Protein AF-A0A9D0YSH1-F1 (afdb_monomer_lite)

Radius of gyration: 18.13 Å; chains: 1; bounding box: 57×34×41 Å

Sequence (111 aa):
MDSTVGGLDELAEKIRQYKLKQILGVDDFSILIWKHPQKTRPREASYIILKYRDDYGDTISTEAAYEKGKFWYFYPDGSSGEINEKVILGWDYFPYNEELPQVSTEETESP

Organism: NCBI:txid2840780

Foldseek 3Di:
DPVPPVVVVVVVVVVVVVVVCVVVVDPDDFDFDFDQCVVDPDDAFAKKWWWFQDPVRDIDIDIWTQHPNFIKDADPVRDIDTDDSVGTPGMGHDRPCPPDDPPDPPPPDDD

Secondary structure (DSSP, 8-state):
--HHHHHHHHHHHHHHHHHHHHHHT-S-------B-TTT-PPPTTEEEEEEEE-TTS-EEEEEEEEETTEEEEE-TTS-EEE--GGGEEEEEE-TT---------------

Structure (mmCIF, N/CA/C/O backbone):
data_AF-A0A9D0YSH1-F1
#
_entry.id   AF-A0A9D0YSH1-F1
#
loop_
_atom_site.group_PDB
_atom_site.id
_atom_site.type_symbol
_atom_site.label_atom_id
_atom_site.label_alt_id
_atom_site.label_comp_id
_atom_site.label_asym_id
_atom_site.label_entity_id
_atom_site.label_seq_id
_atom_site.pdbx_PDB_ins_code
_atom_site.Cartn_x
_atom_site.Cartn_y
_atom_site.Cartn_z
_atom_site.occupancy
_atom_site.B_iso_or_equiv
_atom_site.auth_seq_id
_atom_site.auth_comp_id
_atom_site.auth_asym_id
_atom_site.auth_atom_id
_atom_site.pdbx_PDB_model_num
ATOM 1 N N . MET A 1 1 ? -35.531 8.358 7.894 1.00 39.81 1 MET A N 1
ATOM 2 C CA . MET A 1 1 ? -35.288 7.487 9.064 1.00 39.81 1 MET A CA 1
ATOM 3 C C . MET A 1 1 ? -34.052 6.668 8.737 1.00 39.81 1 MET A C 1
ATOM 5 O O . MET A 1 1 ? -34.203 5.630 8.122 1.00 39.81 1 MET A O 1
ATOM 9 N N . ASP A 1 2 ? -32.855 7.181 9.032 1.00 46.19 2 ASP A N 1
ATOM 10 C CA . ASP A 1 2 ? -31.595 6.475 8.705 1.00 46.19 2 ASP A CA 1
ATOM 11 C C . ASP A 1 2 ? -30.442 6.794 9.684 1.00 46.19 2 ASP A C 1
ATOM 13 O O . ASP A 1 2 ? -29.314 6.337 9.551 1.00 46.19 2 ASP A O 1
ATOM 17 N N . SER A 1 3 ? -30.718 7.579 10.730 1.00 50.84 3 SER A N 1
ATOM 18 C CA . SER A 1 3 ? -29.707 8.061 11.679 1.00 50.84 3 SER A CA 1
ATOM 19 C C . SER A 1 3 ? -29.312 7.037 12.750 1.00 50.84 3 SER A C 1
ATOM 21 O O . SER A 1 3 ? -28.377 7.270 13.508 1.00 50.84 3 SER A O 1
ATOM 23 N N . THR A 1 4 ? -30.019 5.908 12.847 1.00 52.50 4 THR A N 1
ATOM 24 C CA . THR A 1 4 ? -29.817 4.913 13.916 1.00 52.50 4 THR A CA 1
ATOM 25 C C . THR A 1 4 ? -28.765 3.861 13.557 1.00 52.50 4 THR A C 1
ATOM 27 O O . THR A 1 4 ? -28.121 3.323 14.453 1.00 52.50 4 THR A O 1
ATOM 30 N N . VAL A 1 5 ? -28.557 3.584 12.263 1.00 52.28 5 VAL A N 1
ATOM 31 C CA . VAL A 1 5 ? -27.618 2.549 11.790 1.00 52.28 5 VAL A CA 1
ATOM 32 C C . VAL A 1 5 ? -26.172 3.050 11.859 1.00 52.28 5 VAL A C 1
ATOM 34 O O . VAL A 1 5 ? -25.318 2.361 12.410 1.00 52.28 5 VAL A O 1
ATOM 37 N N . GLY A 1 6 ? -25.913 4.297 11.445 1.00 56.28 6 GLY A N 1
ATOM 38 C CA . GLY A 1 6 ? -24.571 4.893 11.516 1.00 56.28 6 GLY A CA 1
ATOM 39 C C . GLY A 1 6 ? -24.007 5.006 12.940 1.00 56.28 6 GLY A C 1
ATOM 40 O O . GLY A 1 6 ? -22.811 4.827 13.147 1.00 56.28 6 GLY A O 1
ATOM 41 N N . GLY A 1 7 ? -24.865 5.222 13.946 1.00 64.12 7 GLY A N 1
ATOM 42 C CA . GLY A 1 7 ? -24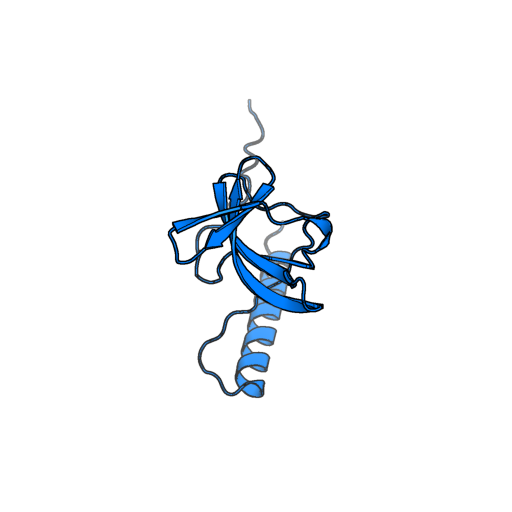.434 5.338 15.345 1.00 64.12 7 GLY A CA 1
ATOM 43 C C . GLY A 1 7 ? -23.985 4.017 15.985 1.00 64.12 7 GLY A C 1
ATOM 44 O O . GLY A 1 7 ? -23.161 4.026 16.900 1.00 64.12 7 GLY A O 1
ATOM 45 N N . LEU A 1 8 ? -24.501 2.876 15.511 1.00 65.94 8 LEU A N 1
ATOM 46 C CA . LEU A 1 8 ? -24.110 1.552 16.011 1.00 65.94 8 LEU A CA 1
ATOM 47 C C . LEU A 1 8 ? -22.753 1.114 15.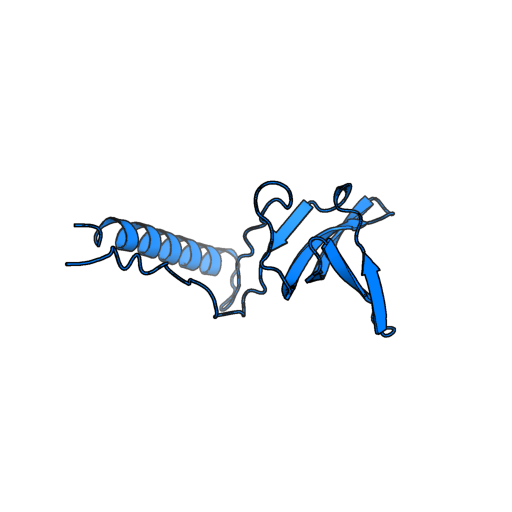449 1.00 65.94 8 LEU A C 1
ATOM 49 O O . LEU A 1 8 ? -21.926 0.599 16.205 1.00 65.94 8 LEU A O 1
ATOM 53 N N . ASP A 1 9 ? -22.499 1.377 14.167 1.00 75.50 9 ASP A N 1
ATOM 54 C CA . ASP A 1 9 ? -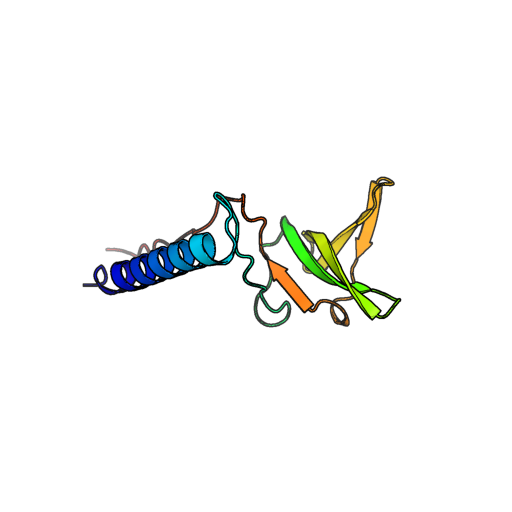21.216 1.074 13.524 1.00 75.50 9 ASP A CA 1
ATOM 55 C C . ASP A 1 9 ? -20.088 1.950 14.083 1.00 75.50 9 ASP A C 1
ATOM 57 O O . ASP A 1 9 ? -18.997 1.460 14.384 1.00 75.50 9 ASP A O 1
ATOM 61 N N . GLU A 1 10 ? -20.369 3.232 14.333 1.00 74.94 10 GLU A N 1
ATOM 62 C CA . GLU A 1 10 ? -19.408 4.148 14.952 1.00 74.94 10 GLU A CA 1
ATOM 63 C C . GLU A 1 10 ? -19.056 3.724 16.391 1.00 74.94 10 GLU A C 1
ATOM 65 O O . GLU A 1 10 ? -17.893 3.775 16.807 1.00 74.94 10 GLU A O 1
ATOM 70 N N . LEU A 1 11 ? -20.043 3.257 17.165 1.00 78.12 11 LEU A N 1
ATOM 71 C CA . LEU A 1 11 ? -19.807 2.735 18.512 1.00 78.12 11 LEU A CA 1
ATOM 72 C C . LEU A 1 11 ? -18.984 1.438 18.481 1.00 78.12 11 LEU A C 1
ATOM 74 O O . LEU A 1 11 ? -18.069 1.275 19.293 1.00 78.12 11 LEU A O 1
ATOM 78 N N . ALA A 1 12 ? -19.278 0.528 17.550 1.00 81.31 12 ALA A N 1
ATOM 79 C CA . ALA A 1 12 ? -18.519 -0.707 17.377 1.00 81.31 12 ALA A CA 1
ATOM 80 C C . ALA A 1 12 ? -17.051 -0.421 17.028 1.00 81.31 12 ALA A C 1
ATOM 82 O O . ALA A 1 12 ? -16.150 -1.047 17.595 1.00 81.31 12 ALA A O 1
ATOM 83 N N . GLU A 1 13 ? -16.803 0.572 16.172 1.00 78.81 13 GLU A N 1
ATOM 84 C CA . GLU A 1 13 ? -15.457 1.013 15.821 1.00 78.81 13 GLU A CA 1
ATOM 85 C C . GLU A 1 13 ? -14.711 1.592 17.028 1.00 78.81 13 GLU A C 1
ATOM 87 O O . GLU A 1 13 ? -13.580 1.190 17.307 1.00 78.81 13 GLU A O 1
ATOM 92 N N . LYS A 1 14 ? -15.361 2.452 17.821 1.00 80.31 14 LYS A N 1
ATOM 93 C CA . LYS A 1 14 ? -14.777 2.996 19.061 1.00 80.31 14 LYS A CA 1
ATOM 94 C C . LYS A 1 14 ? -14.424 1.895 20.062 1.00 80.31 14 LYS A C 1
ATOM 96 O O . LYS A 1 14 ? -13.338 1.913 20.643 1.00 80.31 14 LYS A O 1
ATOM 101 N N . ILE A 1 15 ? -15.302 0.903 20.238 1.00 85.50 15 ILE A N 1
ATOM 102 C CA . ILE A 1 15 ? -15.042 -0.257 21.107 1.00 85.50 15 ILE A CA 1
ATOM 103 C C . ILE A 1 15 ? -13.855 -1.071 20.580 1.00 85.50 15 ILE A C 1
ATOM 105 O O . ILE A 1 15 ? -12.997 -1.489 21.364 1.00 85.50 15 ILE A O 1
ATOM 109 N N . ARG A 1 16 ? -13.789 -1.301 19.263 1.00 82.44 16 ARG A N 1
ATOM 110 C CA . ARG A 1 16 ? -12.679 -2.011 18.618 1.00 82.44 16 ARG A CA 1
ATOM 111 C C . ARG A 1 16 ? -11.361 -1.283 18.854 1.00 82.44 16 ARG A C 1
ATOM 113 O O . ARG A 1 16 ? -10.403 -1.913 19.300 1.00 82.44 16 ARG A O 1
ATOM 120 N N . GLN A 1 17 ? -11.324 0.026 18.618 1.00 80.44 17 GLN A N 1
ATOM 121 C CA . GLN A 1 17 ? -10.120 0.827 18.813 1.00 80.44 17 GLN A CA 1
ATOM 122 C C . GLN A 1 17 ? -9.669 0.835 20.271 1.00 80.44 17 GLN A C 1
ATOM 124 O O . GLN A 1 17 ? -8.495 0.598 20.537 1.00 80.44 17 GLN A O 1
ATOM 129 N N . TYR A 1 18 ? -10.591 1.018 21.220 1.00 82.94 18 TYR A N 1
ATOM 130 C CA . TYR A 1 18 ? -10.273 0.953 22.647 1.00 82.94 18 TYR A CA 1
ATOM 131 C C . TYR A 1 18 ? -9.621 -0.383 23.029 1.00 82.94 18 TYR A C 1
ATOM 133 O O . TYR A 1 18 ? -8.567 -0.397 23.664 1.00 82.94 18 TYR A O 1
ATOM 141 N N . LYS A 1 19 ? -10.200 -1.511 22.595 1.00 86.38 19 LYS A N 1
ATOM 142 C CA . LYS A 1 19 ? -9.629 -2.843 22.854 1.00 86.38 19 LYS A CA 1
ATOM 143 C C . LYS A 1 19 ? -8.244 -3.006 22.230 1.00 86.38 19 LYS A C 1
ATOM 145 O O . LYS A 1 19 ? -7.361 -3.561 22.875 1.00 86.38 19 LYS A O 1
ATOM 150 N N . LEU A 1 20 ? -8.043 -2.511 21.009 1.00 84.00 20 LEU A N 1
ATOM 151 C CA . LEU A 1 20 ? -6.740 -2.551 20.344 1.00 84.00 20 LEU A CA 1
ATOM 152 C C . LEU A 1 20 ? -5.689 -1.725 21.094 1.00 84.00 20 LEU A C 1
ATOM 154 O O . LEU A 1 20 ? -4.594 -2.239 21.290 1.00 84.00 20 LEU A O 1
ATOM 158 N N . LYS A 1 21 ? -6.025 -0.530 21.606 1.00 84.38 21 LYS A N 1
ATOM 159 C CA . LYS A 1 21 ? -5.110 0.245 22.471 1.00 84.38 21 LYS A CA 1
ATOM 160 C C . LYS A 1 21 ? -4.672 -0.557 23.694 1.00 84.38 21 LYS A C 1
ATOM 162 O O . LYS A 1 21 ? -3.485 -0.621 23.988 1.00 84.38 21 LYS A O 1
ATOM 167 N N . GLN A 1 22 ? -5.617 -1.216 24.370 1.00 87.31 22 GLN A N 1
ATOM 168 C CA . GLN A 1 22 ? -5.314 -2.032 25.552 1.00 87.31 22 GLN A CA 1
ATOM 169 C C . GLN A 1 22 ? -4.423 -3.241 25.227 1.00 87.31 22 GLN A C 1
ATOM 171 O O . GLN A 1 22 ? -3.542 -3.574 26.012 1.00 87.31 22 GLN A O 1
ATOM 176 N N . ILE A 1 23 ? -4.639 -3.897 24.081 1.00 90.00 23 ILE A N 1
ATOM 177 C CA . ILE A 1 23 ? -3.857 -5.073 23.664 1.00 90.00 23 ILE A CA 1
ATOM 178 C C . ILE A 1 23 ? -2.452 -4.677 23.206 1.00 90.00 23 ILE A C 1
ATOM 180 O O . ILE A 1 23 ? -1.479 -5.331 23.570 1.00 90.00 23 ILE A O 1
ATOM 184 N N . LEU A 1 24 ? -2.353 -3.638 22.376 1.00 86.69 24 LEU A N 1
ATOM 185 C CA . LEU A 1 24 ? -1.093 -3.201 21.779 1.00 86.69 24 LEU A CA 1
ATOM 186 C C . LEU A 1 24 ? -0.230 -2.404 22.764 1.00 86.69 24 LEU A C 1
ATOM 188 O O . LEU A 1 24 ? 0.976 -2.310 22.561 1.00 86.69 24 LEU A O 1
ATOM 192 N N . GLY A 1 25 ? -0.830 -1.839 23.818 1.00 89.94 25 GLY A N 1
ATOM 193 C CA . GLY 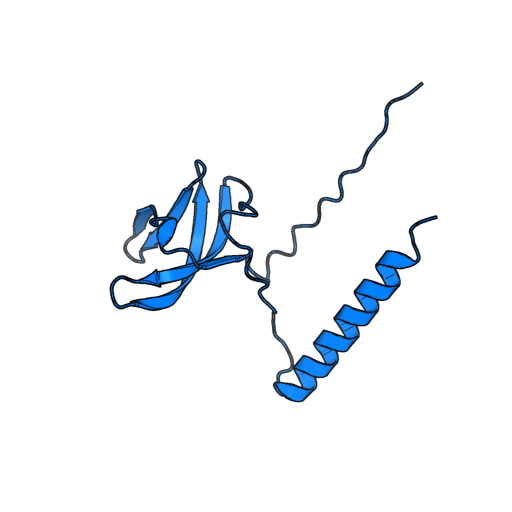A 1 25 ? -0.125 -1.013 24.798 1.00 89.94 25 GLY A CA 1
ATOM 194 C C . GLY A 1 25 ? 0.401 0.297 24.209 1.00 89.94 25 GLY A C 1
ATOM 195 O O . GLY A 1 25 ? 1.419 0.802 24.672 1.00 89.94 25 GLY A O 1
ATOM 196 N N . VAL A 1 26 ? -0.260 0.818 23.169 1.00 83.06 26 VAL A N 1
ATOM 197 C CA . VAL A 1 26 ? 0.112 2.064 22.484 1.00 83.06 26 VAL A CA 1
ATOM 198 C C . VAL A 1 26 ? -0.998 3.100 22.605 1.00 83.06 26 VAL A C 1
ATOM 200 O O . VAL A 1 26 ? -2.188 2.776 22.530 1.00 83.06 26 VAL A O 1
ATOM 203 N N . ASP A 1 27 ? -0.596 4.357 22.769 1.00 78.12 27 ASP A N 1
ATOM 204 C CA . ASP A 1 27 ? -1.526 5.474 22.949 1.00 78.12 27 ASP A CA 1
ATOM 205 C C . ASP A 1 27 ? -2.151 5.935 21.625 1.00 78.12 27 ASP A C 1
ATOM 207 O O . ASP A 1 27 ? -3.331 6.314 21.587 1.00 78.12 27 ASP A O 1
ATOM 211 N N . ASP A 1 28 ? -1.390 5.835 20.532 1.00 78.12 28 ASP A N 1
ATOM 212 C CA . ASP A 1 28 ? -1.804 6.223 19.188 1.00 78.12 28 ASP A CA 1
ATOM 213 C C . ASP A 1 28 ? -1.409 5.171 18.148 1.00 78.12 28 ASP A C 1
ATOM 215 O O . ASP A 1 28 ? -0.325 4.586 18.197 1.00 78.12 28 ASP A O 1
ATOM 219 N N . PHE A 1 29 ? -2.332 4.891 17.234 1.00 79.06 29 PHE A N 1
ATOM 220 C CA . PHE A 1 29 ? -2.163 3.906 16.177 1.00 79.06 29 PHE A CA 1
ATOM 221 C C . PHE A 1 29 ? -3.165 4.163 15.056 1.00 79.06 29 PHE A C 1
ATOM 223 O O . PHE A 1 29 ? -4.234 4.739 15.258 1.00 79.06 29 PHE A O 1
ATOM 230 N N . SER A 1 30 ? -2.852 3.643 13.876 1.00 78.19 30 SER A N 1
ATOM 231 C CA . SER A 1 30 ? -3.763 3.647 12.738 1.00 78.19 30 SER A CA 1
ATOM 232 C C . SER A 1 30 ? -3.970 2.229 12.228 1.00 78.19 30 SER A C 1
ATOM 234 O O . SER A 1 30 ? -3.056 1.403 12.254 1.00 78.19 30 SER A O 1
ATOM 236 N N . ILE A 1 31 ? -5.183 1.939 11.761 1.00 77.75 31 ILE A N 1
ATOM 237 C CA . ILE A 1 31 ? -5.522 0.658 11.141 1.00 77.75 31 ILE A CA 1
ATOM 238 C C . ILE A 1 31 ? -5.615 0.885 9.639 1.00 77.75 31 ILE A C 1
ATOM 240 O O . ILE A 1 31 ? -6.471 1.639 9.189 1.00 77.75 31 ILE A O 1
ATOM 244 N N . LEU A 1 32 ? -4.772 0.196 8.873 1.00 83.38 32 LEU A N 1
ATOM 245 C CA . LEU A 1 32 ? -4.903 0.132 7.418 1.00 83.38 32 LEU A CA 1
ATOM 246 C C . LEU A 1 32 ? -5.795 -1.047 7.042 1.00 83.38 32 LEU A C 1
ATOM 248 O O . LEU A 1 32 ? -5.533 -2.188 7.438 1.00 83.38 32 LEU A O 1
ATOM 252 N N . ILE A 1 33 ? -6.838 -0.780 6.261 1.00 86.25 33 ILE A N 1
ATOM 253 C CA . ILE A 1 33 ? -7.740 -1.808 5.748 1.00 86.25 33 ILE A CA 1
ATOM 254 C C . ILE A 1 33 ? -7.406 -2.010 4.276 1.00 86.25 33 ILE A C 1
ATOM 256 O O . ILE A 1 33 ? -7.921 -1.326 3.395 1.00 86.25 33 ILE A O 1
ATOM 260 N N . TRP A 1 34 ? -6.541 -2.990 4.014 1.00 92.25 34 TRP A N 1
ATOM 261 C CA . TRP A 1 34 ? -6.067 -3.293 2.667 1.00 92.25 34 TRP A CA 1
ATOM 262 C C . TRP A 1 34 ? -7.220 -3.592 1.705 1.00 92.25 34 TRP A C 1
ATOM 264 O O . TRP A 1 34 ? -7.912 -4.609 1.808 1.00 92.25 34 TRP A O 1
ATOM 274 N N . LYS A 1 35 ? -7.382 -2.710 0.723 1.00 93.88 35 LYS A N 1
ATOM 275 C CA . LYS A 1 35 ? -8.314 -2.842 -0.391 1.00 93.88 35 LYS A CA 1
ATOM 276 C C . LYS A 1 35 ? -7.669 -3.670 -1.492 1.00 93.88 35 LYS A C 1
ATOM 278 O O . LYS A 1 35 ? -6.515 -3.458 -1.858 1.00 93.88 35 LYS A O 1
ATOM 283 N N . HIS A 1 36 ? -8.418 -4.624 -2.036 1.00 93.94 36 HIS A N 1
ATOM 284 C CA . HIS A 1 36 ? -7.918 -5.467 -3.118 1.00 93.94 36 HIS A CA 1
ATOM 285 C C . HIS A 1 36 ? -7.913 -4.673 -4.439 1.00 93.94 36 HIS A C 1
ATOM 287 O O . HIS A 1 36 ? -8.985 -4.216 -4.847 1.00 93.94 36 HIS A O 1
ATOM 293 N N . PRO A 1 37 ? -6.779 -4.564 -5.161 1.00 93.19 37 PRO A N 1
ATOM 294 C CA . PRO A 1 37 ? -6.629 -3.663 -6.315 1.00 93.19 37 PRO A CA 1
ATOM 295 C C . PRO A 1 37 ? -7.594 -3.974 -7.468 1.00 93.19 37 PRO A C 1
ATOM 297 O O . PRO A 1 37 ? -7.992 -3.083 -8.208 1.00 93.19 37 PRO A O 1
ATOM 300 N N . GLN A 1 38 ? -8.028 -5.231 -7.600 1.00 90.62 38 GLN A N 1
ATOM 301 C CA . GLN A 1 38 ? -8.998 -5.633 -8.627 1.00 90.62 38 GLN A CA 1
ATOM 302 C C . GLN A 1 38 ? -10.465 -5.398 -8.232 1.00 90.62 38 GLN A C 1
ATOM 304 O O . GLN A 1 38 ? -11.329 -5.410 -9.101 1.00 90.62 38 GLN A O 1
ATOM 309 N N . LYS A 1 39 ? -10.766 -5.228 -6.936 1.00 93.31 39 LYS A N 1
ATOM 310 C CA . LYS A 1 39 ? -12.141 -5.007 -6.451 1.00 93.31 39 LYS A CA 1
ATOM 311 C C . LYS A 1 39 ? -12.454 -3.525 -6.333 1.00 93.31 39 LYS A C 1
ATOM 313 O O . LYS A 1 39 ? -13.549 -3.095 -6.668 1.00 93.31 39 LYS A O 1
ATOM 318 N N . THR A 1 40 ? -11.488 -2.760 -5.845 1.00 93.94 40 THR A N 1
ATOM 319 C CA . THR A 1 40 ? -11.595 -1.318 -5.674 1.00 93.94 40 THR A CA 1
ATOM 320 C C . THR A 1 40 ? -10.293 -0.682 -6.127 1.00 93.94 40 THR A C 1
ATOM 322 O O . THR A 1 40 ? -9.206 -1.163 -5.805 1.00 93.94 40 THR A O 1
ATOM 325 N N . ARG A 1 41 ? -10.408 0.399 -6.898 1.00 94.12 41 ARG A N 1
ATOM 326 C CA . ARG A 1 41 ? -9.270 1.193 -7.366 1.00 94.12 41 ARG A CA 1
ATOM 327 C C . ARG A 1 41 ? -9.125 2.448 -6.506 1.00 94.12 41 ARG A C 1
ATOM 329 O O . ARG A 1 41 ? -10.150 2.962 -6.045 1.00 94.12 41 ARG A O 1
ATOM 336 N N . PRO A 1 42 ? -7.898 2.945 -6.288 1.00 94.88 42 PRO A N 1
ATOM 337 C CA . PRO A 1 42 ? -7.712 4.279 -5.741 1.00 94.88 42 PRO A CA 1
ATOM 338 C C . PRO A 1 42 ? -8.329 5.334 -6.657 1.00 94.88 42 PRO A C 1
ATOM 340 O O . PRO A 1 42 ? -8.571 5.097 -7.843 1.00 94.88 42 PRO A O 1
ATOM 343 N N . ARG A 1 43 ? -8.557 6.526 -6.111 1.00 94.19 43 ARG A N 1
ATOM 344 C CA . ARG A 1 43 ? -8.907 7.692 -6.917 1.00 94.19 43 ARG A CA 1
ATOM 345 C C . ARG A 1 43 ? -7.732 8.034 -7.835 1.00 94.19 43 ARG A C 1
ATOM 347 O O . ARG A 1 43 ? -6.578 7.949 -7.430 1.00 94.19 43 ARG A O 1
ATOM 354 N N . GLU A 1 44 ? -8.025 8.418 -9.067 1.00 95.25 44 GLU A N 1
ATOM 355 C CA . GLU A 1 44 ? -7.014 8.917 -10.002 1.00 95.25 44 GLU A CA 1
ATOM 356 C C . GLU A 1 44 ? -6.270 10.133 -9.415 1.00 95.25 44 GLU A C 1
ATOM 358 O O . GLU A 1 44 ? -6.899 10.984 -8.781 1.00 95.25 44 GLU A O 1
ATOM 363 N N . ALA A 1 45 ? -4.951 10.198 -9.627 1.00 91.88 45 ALA A N 1
ATOM 364 C CA . ALA A 1 45 ? -4.049 11.197 -9.048 1.00 91.88 45 ALA A CA 1
ATOM 365 C C . ALA A 1 45 ? -4.087 11.232 -7.509 1.00 91.88 45 ALA A C 1
ATOM 367 O O . ALA A 1 45 ? -4.178 12.297 -6.897 1.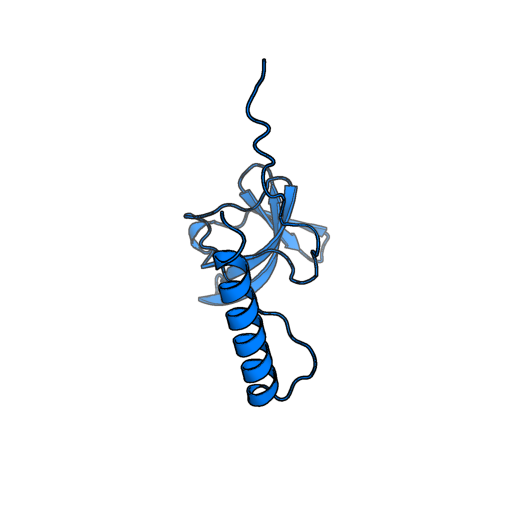00 91.88 45 ALA A O 1
ATOM 368 N N . SER A 1 46 ? -4.044 10.056 -6.872 1.00 91.62 46 SER A N 1
ATOM 369 C CA . SER A 1 46 ? -3.984 9.936 -5.410 1.00 91.62 46 SER A CA 1
ATOM 370 C C . SER A 1 46 ? -2.683 9.317 -4.918 1.00 91.62 46 SER A C 1
ATOM 372 O O . SER A 1 46 ? -2.088 8.466 -5.581 1.00 91.62 46 SER A O 1
ATOM 374 N N . TYR A 1 47 ? -2.274 9.739 -3.722 1.00 92.06 47 TYR A N 1
ATOM 375 C CA . TYR A 1 47 ? -1.173 9.142 -2.976 1.00 92.06 47 TYR A CA 1
ATOM 376 C C . TYR A 1 47 ? -1.711 8.051 -2.045 1.00 92.06 47 TYR A C 1
ATOM 378 O O . TYR A 1 47 ? -2.719 8.242 -1.357 1.00 92.06 47 TYR A O 1
ATOM 386 N N . ILE A 1 48 ? -1.059 6.895 -2.039 1.00 93.31 48 ILE A N 1
ATOM 387 C CA . ILE A 1 48 ? -1.517 5.685 -1.353 1.00 93.31 48 ILE A CA 1
ATOM 388 C C . ILE A 1 48 ? -0.353 4.958 -0.690 1.00 93.31 48 ILE A C 1
ATOM 390 O O . ILE A 1 48 ? 0.808 5.139 -1.048 1.00 93.31 48 ILE A O 1
ATOM 394 N N . ILE A 1 49 ? -0.687 4.074 0.241 1.00 93.88 49 ILE A N 1
ATOM 395 C CA . ILE A 1 49 ? 0.217 3.026 0.695 1.00 93.88 49 ILE A CA 1
ATOM 396 C C . ILE A 1 49 ? -0.128 1.767 -0.094 1.00 93.88 49 ILE A C 1
ATOM 398 O O . ILE A 1 49 ? -1.289 1.352 -0.158 1.00 93.88 49 ILE A O 1
ATOM 402 N N . LEU A 1 50 ? 0.880 1.145 -0.688 1.00 94.44 50 LEU A N 1
ATOM 403 C CA . LEU A 1 50 ? 0.754 -0.080 -1.456 1.00 94.44 50 LEU A CA 1
ATOM 404 C C . LEU A 1 50 ? 1.448 -1.231 -0.744 1.00 94.44 50 LEU A C 1
ATOM 406 O O . LEU A 1 50 ? 2.579 -1.095 -0.291 1.00 94.44 50 LEU A O 1
ATOM 410 N N . LYS A 1 51 ? 0.795 -2.389 -0.712 1.00 95.75 51 LYS A N 1
ATOM 411 C CA . LYS A 1 51 ? 1.371 -3.656 -0.272 1.00 95.75 51 LYS A CA 1
ATOM 412 C C . LYS A 1 51 ? 1.554 -4.574 -1.468 1.00 95.75 51 LYS A C 1
ATOM 414 O O . LYS A 1 51 ? 0.579 -4.891 -2.151 1.00 95.75 51 LYS A O 1
ATOM 419 N N . TYR A 1 52 ? 2.773 -5.038 -1.708 1.00 95.19 52 TYR A N 1
ATOM 420 C CA . TYR A 1 52 ? 3.100 -5.893 -2.849 1.00 95.19 52 TYR A CA 1
ATOM 421 C C . TYR A 1 52 ? 4.164 -6.935 -2.491 1.00 95.19 52 TYR A C 1
ATOM 423 O O . TYR A 1 52 ? 4.771 -6.880 -1.420 1.00 95.19 52 TYR A O 1
ATOM 431 N N . ARG A 1 53 ? 4.336 -7.923 -3.371 1.00 95.88 53 ARG A N 1
ATOM 432 C CA . ARG A 1 53 ? 5.414 -8.911 -3.293 1.00 95.88 53 ARG A CA 1
ATOM 433 C C . ARG A 1 53 ? 6.569 -8.484 -4.192 1.00 95.88 53 ARG A C 1
ATOM 435 O O . ARG A 1 53 ? 6.338 -8.248 -5.375 1.00 95.88 53 ARG A O 1
ATOM 442 N N . ASP A 1 54 ? 7.771 -8.383 -3.644 1.00 91.75 54 ASP A N 1
ATOM 443 C CA . ASP A 1 54 ? 8.957 -8.040 -4.428 1.00 91.75 54 ASP A CA 1
ATOM 444 C C . ASP A 1 54 ? 9.537 -9.253 -5.182 1.00 91.75 54 ASP A C 1
ATOM 446 O O . ASP A 1 54 ? 9.012 -10.371 -5.116 1.00 91.75 54 ASP A O 1
ATOM 450 N N . ASP A 1 55 ? 10.629 -9.025 -5.914 1.00 90.69 55 ASP A N 1
ATOM 451 C CA . ASP A 1 55 ? 11.298 -10.054 -6.718 1.00 90.69 55 ASP A CA 1
ATOM 452 C C . ASP A 1 55 ? 11.947 -11.164 -5.870 1.00 90.69 55 ASP A C 1
ATOM 454 O O . ASP A 1 55 ? 12.199 -12.260 -6.377 1.00 90.69 55 ASP A O 1
ATOM 458 N N . TYR A 1 56 ? 12.185 -10.915 -4.578 1.00 94.19 56 TYR A N 1
ATOM 459 C CA . TYR A 1 56 ? 12.711 -11.897 -3.627 1.00 94.19 56 TYR A CA 1
ATOM 460 C C . TYR A 1 56 ? 11.602 -12.714 -2.951 1.00 94.19 56 TYR A C 1
ATOM 462 O O . TYR A 1 56 ? 11.879 -13.717 -2.291 1.00 94.19 56 TYR A O 1
ATOM 470 N N . GLY A 1 57 ? 10.338 -12.347 -3.175 1.00 92.62 57 GLY A N 1
ATOM 471 C CA . GLY A 1 57 ? 9.173 -12.991 -2.582 1.00 92.62 57 GLY A CA 1
ATOM 472 C C . GLY A 1 57 ? 8.740 -12.374 -1.252 1.00 92.62 57 GLY A C 1
ATOM 473 O O . GLY A 1 57 ? 7.760 -12.849 -0.663 1.00 92.62 57 GLY A O 1
ATOM 474 N N . ASP A 1 58 ? 9.408 -11.310 -0.810 1.00 95.56 58 ASP A N 1
ATOM 475 C CA . ASP A 1 58 ? 9.101 -10.610 0.426 1.00 95.56 58 ASP A CA 1
ATOM 476 C C . ASP A 1 58 ? 7.872 -9.720 0.259 1.00 95.56 58 ASP A C 1
ATOM 478 O O . ASP A 1 58 ? 7.541 -9.229 -0.821 1.00 95.56 58 ASP A O 1
ATOM 482 N N . THR A 1 59 ? 7.133 -9.545 1.355 1.00 96.25 59 THR A N 1
ATOM 483 C CA . THR A 1 59 ? 5.952 -8.679 1.379 1.00 96.25 59 THR A CA 1
ATOM 484 C C . THR A 1 59 ? 6.339 -7.304 1.894 1.00 96.25 59 THR A C 1
ATOM 486 O O . THR A 1 59 ? 6.583 -7.136 3.088 1.00 96.25 59 THR A O 1
ATOM 489 N N . ILE A 1 60 ? 6.326 -6.323 0.998 1.00 92.88 60 ILE A N 1
ATOM 490 C CA . ILE A 1 60 ? 6.725 -4.944 1.270 1.00 92.88 60 ILE A CA 1
ATOM 491 C C . ILE A 1 60 ? 5.485 -4.049 1.307 1.00 92.88 60 ILE A C 1
ATOM 493 O O . ILE A 1 60 ? 4.496 -4.301 0.615 1.00 92.88 60 ILE A O 1
ATOM 497 N N . SER A 1 61 ? 5.514 -3.020 2.155 1.00 93.19 61 SER A N 1
ATOM 498 C CA . SER A 1 61 ? 4.542 -1.921 2.146 1.00 93.19 61 SER A CA 1
ATOM 499 C C . SER A 1 61 ? 5.283 -0.608 1.942 1.00 93.19 61 SER A C 1
ATOM 501 O O . SER A 1 61 ? 6.262 -0.364 2.642 1.00 93.19 61 SER A O 1
ATOM 503 N N . THR A 1 62 ? 4.846 0.207 0.986 1.00 91.25 62 THR A N 1
ATOM 504 C CA . THR A 1 62 ? 5.532 1.455 0.634 1.00 91.25 62 THR A CA 1
ATOM 505 C C . THR A 1 62 ? 4.578 2.493 0.062 1.00 91.25 62 THR A C 1
ATOM 507 O O . THR A 1 62 ? 3.464 2.181 -0.361 1.00 91.25 62 THR A O 1
ATOM 510 N N . GLU A 1 63 ? 5.032 3.734 0.061 1.00 91.94 63 GLU A N 1
ATOM 511 C CA . GLU A 1 63 ? 4.394 4.882 -0.546 1.00 91.94 63 GLU A CA 1
ATOM 512 C C . GLU A 1 63 ? 4.340 4.751 -2.075 1.00 91.94 63 GLU A C 1
ATOM 514 O O . GLU A 1 63 ? 5.313 4.383 -2.733 1.00 91.94 63 GLU A O 1
ATOM 519 N N . ALA A 1 64 ? 3.185 5.056 -2.658 1.00 93.62 64 ALA A N 1
ATOM 520 C CA . ALA A 1 64 ? 2.953 4.966 -4.092 1.00 93.62 64 ALA A CA 1
ATOM 521 C C . ALA A 1 64 ? 1.922 6.008 -4.542 1.00 93.62 64 ALA A C 1
ATOM 523 O O . ALA A 1 64 ? 1.224 6.615 -3.728 1.00 93.62 64 ALA A O 1
ATOM 524 N N . ALA A 1 65 ? 1.784 6.180 -5.854 1.00 94.44 65 ALA A N 1
ATOM 525 C CA . ALA A 1 65 ? 0.676 6.923 -6.443 1.00 94.44 65 ALA A CA 1
ATOM 526 C C . ALA A 1 65 ? -0.162 6.041 -7.365 1.00 94.44 65 ALA A C 1
ATOM 528 O O . ALA A 1 65 ? 0.323 5.065 -7.943 1.00 94.44 65 ALA A O 1
ATOM 529 N N . TYR A 1 66 ? -1.429 6.412 -7.521 1.00 95.44 66 TYR A N 1
ATOM 530 C CA . TYR A 1 66 ? -2.296 5.866 -8.553 1.00 95.44 66 TYR A CA 1
ATOM 531 C C . TYR A 1 66 ? -2.557 6.926 -9.620 1.00 95.44 66 TYR A C 1
ATOM 533 O O . TYR A 1 66 ? -3.276 7.896 -9.378 1.00 95.44 66 TYR A O 1
ATOM 541 N N . GLU A 1 67 ? -1.953 6.739 -10.791 1.00 94.75 67 GLU A N 1
ATOM 542 C CA . GLU A 1 67 ? -2.005 7.681 -11.908 1.00 94.75 67 GLU A CA 1
ATOM 543 C C . GLU A 1 67 ? -2.118 6.964 -13.252 1.00 94.75 67 GLU A C 1
ATOM 545 O O . GLU A 1 67 ? -1.489 5.931 -13.503 1.00 94.75 67 GLU A O 1
ATOM 550 N N . LYS A 1 68 ? -2.899 7.550 -14.155 1.00 94.06 68 LYS A N 1
ATOM 551 C CA . LYS A 1 68 ? -3.242 7.042 -15.483 1.00 94.06 68 LYS A CA 1
ATOM 552 C C . LYS A 1 68 ? -3.769 5.609 -15.412 1.00 94.06 68 LYS A C 1
ATOM 554 O O . LYS A 1 68 ? -3.431 4.774 -16.252 1.00 94.06 68 LYS A O 1
ATOM 559 N N . GLY A 1 69 ? -4.567 5.319 -14.382 1.00 94.62 69 GLY A N 1
ATOM 560 C CA . GLY A 1 69 ? -5.108 3.988 -14.121 1.00 94.62 69 GLY A CA 1
ATOM 561 C C . GLY A 1 69 ? -4.094 2.950 -13.617 1.00 94.62 69 GLY A C 1
ATOM 562 O O . GLY A 1 69 ? -4.430 1.763 -13.574 1.00 94.62 69 GLY A O 1
ATOM 563 N N . LYS A 1 70 ? -2.877 3.360 -13.239 1.00 96.06 70 LYS A N 1
ATOM 564 C CA . LYS A 1 70 ? -1.753 2.478 -12.886 1.00 96.06 70 LYS A CA 1
ATOM 565 C C . LYS A 1 70 ? -1.156 2.820 -11.526 1.00 96.06 70 LYS A C 1
ATOM 567 O O . LYS A 1 70 ? -1.249 3.951 -11.063 1.00 96.06 70 LYS A O 1
ATOM 572 N N . PHE A 1 71 ? -0.514 1.834 -10.906 1.00 96.00 71 PHE A N 1
ATOM 573 C CA . PHE A 1 71 ? 0.233 2.010 -9.663 1.00 96.00 71 PHE A CA 1
ATOM 574 C C . PHE A 1 71 ? 1.683 2.382 -9.973 1.00 96.00 71 PHE A C 1
ATOM 576 O O . PHE A 1 71 ? 2.354 1.679 -10.730 1.00 96.00 71 PHE A O 1
ATOM 583 N N . TRP A 1 72 ? 2.156 3.466 -9.369 1.00 95.69 72 TRP A N 1
ATOM 584 C CA . TRP A 1 72 ? 3.495 4.011 -9.560 1.00 95.69 72 TRP A CA 1
ATOM 585 C C . TRP A 1 72 ? 4.256 4.037 -8.243 1.00 95.69 72 TRP A C 1
ATOM 587 O O . TRP A 1 72 ? 3.749 4.530 -7.237 1.00 95.69 72 TRP A O 1
ATOM 597 N N . TYR A 1 73 ? 5.487 3.537 -8.276 1.00 91.25 73 TYR A N 1
ATOM 598 C CA . TYR A 1 73 ? 6.466 3.706 -7.211 1.00 91.25 73 TYR A CA 1
ATOM 599 C C . TYR A 1 73 ? 7.444 4.823 -7.577 1.00 91.25 73 TYR A C 1
ATOM 601 O O . TYR A 1 73 ? 7.819 4.952 -8.746 1.00 91.25 73 TYR A O 1
ATOM 609 N N . PHE A 1 74 ? 7.888 5.588 -6.581 1.00 86.38 74 PHE A N 1
ATOM 610 C CA . PHE A 1 74 ? 8.922 6.610 -6.733 1.00 86.38 74 PHE A CA 1
ATOM 611 C C . PHE A 1 74 ? 10.156 6.189 -5.945 1.00 86.38 74 PHE A C 1
ATOM 613 O O . PHE A 1 74 ? 10.113 6.049 -4.725 1.00 86.38 74 PHE A O 1
ATOM 620 N N . TYR A 1 75 ? 11.259 5.977 -6.651 1.00 83.31 75 TYR A N 1
ATOM 621 C CA . TYR A 1 75 ? 12.527 5.609 -6.047 1.00 83.31 75 TYR A CA 1
ATOM 622 C C . TYR A 1 75 ? 13.178 6.833 -5.380 1.00 83.31 75 TYR A C 1
ATOM 624 O O . TYR A 1 75 ? 12.988 7.965 -5.836 1.00 83.31 75 TYR A O 1
ATOM 632 N N . PRO A 1 76 ? 14.008 6.634 -4.338 1.00 81.12 76 PRO A N 1
ATOM 633 C CA . PRO A 1 76 ? 14.720 7.729 -3.673 1.00 81.12 76 PRO A CA 1
ATOM 634 C C . PRO A 1 76 ? 15.635 8.550 -4.592 1.00 81.12 76 PRO A C 1
ATOM 636 O O . PRO A 1 76 ? 15.958 9.692 -4.278 1.00 81.12 76 PRO A O 1
ATOM 639 N N . ASP A 1 77 ? 16.058 7.982 -5.722 1.00 87.44 77 ASP A N 1
ATOM 640 C CA . ASP A 1 77 ? 16.861 8.666 -6.741 1.00 87.44 77 ASP A CA 1
ATOM 641 C C . ASP A 1 77 ? 16.039 9.608 -7.646 1.00 87.44 77 ASP A C 1
ATOM 643 O O . ASP A 1 77 ? 16.586 10.232 -8.555 1.00 87.44 77 ASP A O 1
ATOM 647 N N . GLY A 1 78 ? 14.731 9.729 -7.392 1.00 85.19 78 GLY A N 1
ATOM 648 C CA . GLY A 1 78 ? 13.797 10.559 -8.149 1.00 85.19 78 GLY A CA 1
ATOM 649 C C . GLY A 1 78 ? 13.236 9.885 -9.402 1.00 85.19 78 GLY A C 1
ATOM 650 O O . GLY A 1 78 ? 12.394 10.477 -10.081 1.00 85.19 78 GLY A O 1
ATOM 651 N N . SER A 1 79 ? 13.663 8.662 -9.726 1.00 90.56 79 SER A N 1
ATOM 652 C CA . SER A 1 79 ? 13.046 7.882 -10.796 1.00 90.56 79 SER A CA 1
ATOM 653 C C . SER A 1 79 ? 11.688 7.320 -10.361 1.00 90.56 79 SER A C 1
ATOM 655 O O . SER A 1 79 ? 11.369 7.231 -9.175 1.00 90.56 79 SER A O 1
ATOM 657 N N . SER A 1 80 ? 10.850 6.947 -11.328 1.00 90.12 80 SER A N 1
ATOM 658 C CA . SER A 1 80 ? 9.568 6.291 -11.061 1.00 90.12 80 SER A CA 1
ATOM 659 C C . SER A 1 80 ? 9.398 5.057 -11.930 1.00 90.12 80 SER A C 1
ATOM 661 O O . SER A 1 80 ? 9.946 4.972 -13.032 1.00 90.12 80 SER A O 1
ATOM 663 N N . GLY A 1 81 ? 8.646 4.088 -11.419 1.00 92.31 81 GLY A N 1
ATOM 664 C CA . GLY A 1 81 ? 8.362 2.841 -12.112 1.00 92.31 81 GLY A CA 1
ATOM 665 C C . GLY A 1 81 ? 6.911 2.426 -11.938 1.00 92.31 81 GLY A C 1
ATOM 666 O O . GLY A 1 81 ? 6.357 2.505 -10.842 1.00 92.31 81 GLY A O 1
ATOM 667 N N . GLU A 1 82 ? 6.305 1.961 -13.027 1.00 94.69 82 GLU A N 1
ATOM 668 C CA . GLU A 1 82 ? 5.026 1.262 -12.961 1.00 94.69 82 GLU A CA 1
ATOM 669 C C . GLU A 1 82 ? 5.221 -0.074 -12.241 1.00 94.69 82 GLU A C 1
ATOM 671 O O . GLU A 1 82 ? 6.116 -0.856 -12.569 1.00 94.69 82 GLU A O 1
ATOM 676 N N . ILE A 1 83 ? 4.352 -0.348 -11.276 1.00 92.50 83 ILE A N 1
ATOM 677 C CA . ILE A 1 83 ? 4.363 -1.598 -10.529 1.00 92.50 83 ILE A CA 1
ATOM 678 C C . ILE A 1 83 ? 3.486 -2.604 -11.265 1.00 92.50 83 ILE A C 1
ATOM 680 O O . ILE A 1 83 ? 2.329 -2.329 -11.592 1.00 92.50 83 ILE A O 1
ATOM 684 N N . ASN A 1 84 ? 4.018 -3.806 -11.490 1.00 93.00 84 ASN A N 1
ATOM 685 C CA . ASN A 1 84 ? 3.242 -4.902 -12.053 1.00 93.00 84 ASN A CA 1
ATOM 686 C C . ASN A 1 84 ? 2.065 -5.241 -11.128 1.00 93.00 84 ASN A C 1
ATOM 688 O O . ASN A 1 84 ? 2.244 -5.776 -10.037 1.00 93.00 84 ASN A O 1
ATOM 692 N N . GLU A 1 85 ? 0.841 -4.993 -11.588 1.00 93.50 85 GLU A N 1
ATOM 693 C CA . GLU A 1 85 ? -0.351 -5.159 -10.756 1.00 93.50 85 GLU A CA 1
ATOM 694 C C . GLU A 1 85 ? -0.534 -6.591 -10.224 1.00 93.50 85 GLU A C 1
ATOM 696 O O . GLU A 1 85 ? -1.121 -6.796 -9.164 1.00 93.50 85 GLU A O 1
ATOM 701 N N . LYS A 1 86 ? 0.020 -7.599 -10.910 1.00 93.62 86 LYS A N 1
ATOM 702 C CA . LYS A 1 86 ? -0.069 -9.004 -10.484 1.00 93.62 86 LYS A CA 1
ATOM 703 C C . LYS A 1 86 ? 0.623 -9.287 -9.153 1.00 93.62 86 LYS A C 1
ATOM 705 O O . LYS A 1 86 ? 0.298 -10.294 -8.528 1.00 93.62 86 LYS A O 1
ATOM 710 N N . VAL A 1 87 ? 1.573 -8.449 -8.741 1.00 94.94 87 VAL A N 1
ATOM 711 C CA . VAL A 1 87 ? 2.273 -8.617 -7.460 1.00 94.94 87 VAL A CA 1
ATOM 712 C C . VAL A 1 87 ? 1.659 -7.788 -6.333 1.00 94.94 87 VAL A C 1
ATOM 714 O O . VAL A 1 87 ? 2.098 -7.895 -5.189 1.00 94.94 87 VAL A O 1
ATOM 717 N N . ILE A 1 88 ? 0.633 -6.983 -6.621 1.00 96.25 88 ILE A N 1
ATOM 718 C CA . ILE A 1 88 ? -0.017 -6.120 -5.634 1.00 96.25 88 ILE A CA 1
ATOM 719 C C . ILE A 1 88 ? -0.999 -6.943 -4.799 1.00 96.25 88 ILE A C 1
ATOM 721 O O . ILE A 1 88 ? -1.918 -7.576 -5.314 1.00 96.25 88 ILE A O 1
ATOM 725 N N . LEU A 1 89 ? -0.813 -6.895 -3.483 1.00 96.56 89 LEU A N 1
ATOM 726 C CA . LEU A 1 89 ? -1.624 -7.604 -2.495 1.00 96.56 89 LEU A CA 1
ATOM 727 C C . LEU A 1 89 ? -2.742 -6.721 -1.933 1.00 96.56 89 LEU A C 1
ATOM 729 O O . LEU A 1 89 ? -3.798 -7.225 -1.553 1.00 96.56 89 LEU A O 1
ATOM 733 N N . GLY A 1 90 ? -2.523 -5.409 -1.876 1.00 96.44 90 GLY A N 1
ATOM 734 C CA . GLY A 1 90 ? -3.532 -4.457 -1.437 1.00 96.44 90 GLY A CA 1
ATOM 735 C C . GLY A 1 90 ? -3.037 -3.021 -1.467 1.00 96.44 90 GLY A C 1
ATOM 736 O O . GLY A 1 90 ? -1.841 -2.771 -1.581 1.00 96.44 90 GLY A O 1
ATOM 737 N N . TRP A 1 91 ? -3.962 -2.082 -1.341 1.00 95.62 91 TRP A N 1
ATOM 738 C CA . TRP A 1 91 ? -3.664 -0.662 -1.181 1.00 95.62 91 TRP A CA 1
ATOM 739 C C . TRP A 1 91 ? -4.554 -0.053 -0.099 1.00 95.62 91 TRP A C 1
ATOM 741 O O . TRP A 1 91 ? -5.614 -0.596 0.214 1.00 95.62 91 TRP A O 1
ATOM 751 N N . ASP A 1 92 ? -4.145 1.075 0.461 1.00 94.12 92 ASP A N 1
ATOM 752 C CA . ASP A 1 92 ? -5.030 1.947 1.228 1.00 94.12 92 ASP A CA 1
ATOM 753 C C . ASP A 1 92 ? -4.573 3.403 1.095 1.00 94.12 92 ASP A C 1
ATOM 755 O O . ASP A 1 92 ? -3.486 3.678 0.582 1.00 94.12 92 ASP A O 1
ATOM 759 N N . TYR A 1 93 ? -5.399 4.347 1.532 1.00 90.75 93 TYR A N 1
ATOM 760 C CA . TYR A 1 93 ? -4.941 5.724 1.681 1.00 90.75 93 TYR A CA 1
ATOM 761 C C . TYR A 1 93 ? -4.057 5.852 2.917 1.00 90.75 93 TYR A C 1
ATOM 763 O O . TYR A 1 93 ? -4.146 5.056 3.854 1.00 90.75 93 TYR A O 1
ATOM 771 N N . PHE A 1 94 ? -3.202 6.871 2.923 1.00 81.81 94 PHE A N 1
ATOM 772 C CA . PHE A 1 94 ? -2.461 7.198 4.129 1.00 81.81 94 PHE A CA 1
ATOM 773 C C . PHE A 1 94 ? -3.416 7.514 5.278 1.00 81.81 94 PHE A C 1
ATOM 775 O O . PHE A 1 94 ? -4.385 8.247 5.078 1.00 81.81 94 PHE A O 1
ATOM 782 N N . PRO A 1 95 ? -3.120 7.023 6.490 1.00 69.50 95 PRO A N 1
ATOM 783 C CA . PRO A 1 95 ? -4.022 7.148 7.627 1.00 69.50 95 PRO A CA 1
ATOM 784 C C . PRO A 1 95 ? -4.171 8.591 8.133 1.00 69.50 95 PRO A C 1
ATOM 786 O O . PRO A 1 95 ? -5.082 8.864 8.903 1.00 69.50 95 PRO A O 1
ATOM 789 N N . TYR A 1 96 ? -3.315 9.514 7.681 1.00 59.12 96 TYR A N 1
ATOM 790 C CA . TYR A 1 96 ? -3.391 10.948 7.990 1.00 59.12 96 TYR A CA 1
ATOM 791 C C . TYR A 1 96 ? -4.134 11.766 6.929 1.00 59.12 96 TYR A C 1
ATOM 793 O O . TYR A 1 96 ? -4.209 12.987 7.042 1.00 59.12 96 TYR A O 1
ATOM 801 N N . ASN A 1 97 ? -4.666 11.125 5.884 1.00 51.09 97 ASN A N 1
ATOM 802 C CA . ASN A 1 97 ? -5.482 11.820 4.902 1.00 51.09 97 ASN A CA 1
ATOM 803 C C . ASN A 1 97 ? -6.916 11.926 5.449 1.00 51.09 97 ASN A C 1
ATOM 805 O O . ASN A 1 97 ? -7.789 11.134 5.105 1.00 51.09 97 ASN A O 1
ATOM 809 N N . GLU A 1 98 ? -7.135 12.881 6.358 1.00 51.03 98 GLU A N 1
ATOM 810 C CA . GLU A 1 98 ? -8.451 13.202 6.944 1.00 51.03 98 GLU A CA 1
ATOM 811 C C . GLU A 1 98 ? -9.481 13.639 5.884 1.00 51.03 98 GLU A C 1
ATOM 813 O O . GLU A 1 98 ? -10.690 13.630 6.121 1.00 51.03 98 GLU A O 1
ATOM 818 N N . GLU A 1 99 ? -9.027 13.959 4.672 1.00 48.16 99 GLU A N 1
ATOM 819 C CA . GLU A 1 99 ? -9.886 14.112 3.510 1.00 48.16 99 GLU A CA 1
ATOM 820 C C . GLU A 1 99 ? -10.236 12.737 2.932 1.00 48.16 99 GLU A C 1
ATOM 822 O O . GLU A 1 99 ? -9.511 12.208 2.093 1.00 48.16 99 GLU A O 1
ATOM 827 N N . LEU A 1 100 ? -11.342 12.146 3.391 1.00 47.22 100 LEU A N 1
ATOM 828 C CA . LEU A 1 100 ? -12.416 11.583 2.554 1.00 47.22 100 LEU A CA 1
ATOM 829 C C . LEU A 1 100 ? -13.378 10.764 3.432 1.00 47.22 100 LEU A C 1
ATOM 831 O O . LEU A 1 100 ? -13.123 9.608 3.774 1.00 47.22 100 LEU A O 1
ATOM 835 N N . PRO A 1 101 ? -14.567 11.329 3.674 1.00 40.69 101 PRO A N 1
ATOM 836 C CA . PRO A 1 101 ? -15.726 10.802 2.968 1.00 40.69 101 PRO A CA 1
ATOM 837 C C . PRO A 1 101 ? -16.444 11.931 2.224 1.00 40.69 101 PRO A C 1
ATOM 839 O O . PRO A 1 101 ? -16.993 12.844 2.831 1.00 40.69 101 PRO A O 1
ATOM 842 N N . GLN A 1 102 ? -16.491 11.860 0.895 1.00 39.06 102 GLN A N 1
ATOM 843 C CA . GLN A 1 102 ? -17.517 12.586 0.147 1.00 39.06 102 GLN A CA 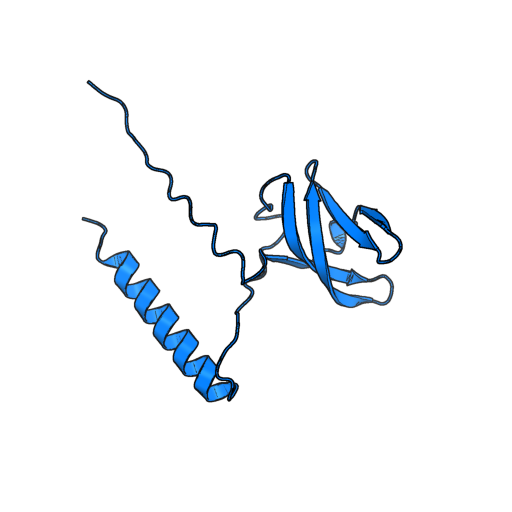1
ATOM 844 C C . GLN A 1 102 ? -18.733 11.662 0.101 1.00 39.06 102 GLN A C 1
ATOM 846 O O . GLN A 1 102 ? -18.838 10.795 -0.766 1.00 39.06 102 GLN A O 1
ATOM 851 N N . VAL A 1 103 ? -19.613 11.798 1.097 1.00 41.19 103 VAL A N 1
ATOM 852 C CA . VAL A 1 103 ? -20.994 11.335 0.962 1.00 41.19 103 VAL A CA 1
ATOM 853 C C . VAL A 1 103 ? -21.561 12.116 -0.214 1.00 41.19 103 VAL A C 1
ATOM 855 O O . VAL A 1 103 ? -21.602 13.344 -0.177 1.00 41.19 103 VAL A O 1
ATOM 858 N N . SER A 1 104 ? -21.932 11.412 -1.278 1.00 42.94 104 SER A N 1
ATOM 859 C CA . SER A 1 104 ? -22.722 11.982 -2.357 1.00 42.94 104 SER A CA 1
ATOM 860 C C . SER A 1 104 ? -23.980 12.588 -1.747 1.00 42.94 104 SER A C 1
ATOM 862 O O . SER A 1 104 ? -24.855 11.857 -1.284 1.00 42.94 104 SER A O 1
ATOM 864 N N . THR A 1 105 ? -24.082 13.913 -1.737 1.00 43.78 105 THR A N 1
ATOM 865 C CA . THR A 1 105 ? -25.389 14.555 -1.728 1.00 43.78 105 THR A CA 1
ATOM 866 C C . THR A 1 105 ? -26.063 14.162 -3.036 1.00 43.78 105 THR A C 1
ATOM 868 O O . THR A 1 105 ? -25.794 14.725 -4.095 1.00 43.78 105 THR A O 1
ATOM 871 N N . GLU A 1 106 ? -26.911 13.137 -2.970 1.00 49.81 106 GLU A N 1
ATOM 872 C CA . GLU A 1 106 ? -28.054 13.035 -3.866 1.00 49.81 106 GLU A CA 1
ATOM 873 C C . GLU A 1 106 ? -28.907 14.286 -3.634 1.00 49.81 106 GLU A C 1
ATOM 875 O O . GLU A 1 106 ? -29.809 14.299 -2.800 1.00 49.81 106 GLU A O 1
ATOM 880 N N . GLU A 1 107 ? -28.625 15.364 -4.361 1.00 45.97 107 GLU A N 1
ATOM 881 C CA . GLU A 1 107 ? -29.682 16.318 -4.665 1.00 45.97 107 GLU A CA 1
ATOM 882 C C . GLU A 1 107 ? -30.472 15.731 -5.827 1.00 45.97 107 GLU A C 1
ATOM 884 O O . GLU A 1 107 ? -30.135 15.853 -7.004 1.00 45.97 107 GLU A O 1
ATOM 889 N N . THR A 1 108 ? -31.498 14.983 -5.431 1.00 40.78 108 THR A N 1
ATOM 890 C CA . THR A 1 108 ? -32.583 14.572 -6.307 1.00 40.78 108 THR A CA 1
ATOM 891 C C . THR A 1 108 ? -33.249 15.837 -6.845 1.00 40.78 108 THR A C 1
ATOM 893 O O . THR A 1 108 ? -33.584 16.756 -6.099 1.00 40.78 108 THR A O 1
ATOM 896 N N . GLU A 1 109 ? -33.390 15.873 -8.160 1.00 48.12 109 GLU A N 1
ATOM 897 C CA . GLU A 1 109 ? -33.947 16.953 -8.962 1.00 48.12 109 GLU A CA 1
ATOM 898 C C . GLU A 1 109 ? -35.416 17.276 -8.594 1.00 48.12 109 GLU A C 1
ATOM 900 O O . GLU A 1 109 ? -36.257 16.382 -8.621 1.00 48.12 109 GLU A O 1
ATOM 905 N N . SER A 1 110 ? -35.696 18.570 -8.363 1.00 37.47 110 SER A N 1
ATOM 906 C CA . SER A 1 110 ? -36.897 19.350 -8.768 1.00 37.47 110 SER A CA 1
ATOM 907 C C . SER A 1 110 ? -38.306 18.990 -8.233 1.00 37.47 110 SER A C 1
ATOM 909 O O . SER A 1 110 ? -38.582 17.851 -7.857 1.00 37.47 110 SER A O 1
ATOM 911 N N . PRO A 1 111 ? -39.226 19.980 -8.130 1.00 50.31 111 PRO A N 1
ATOM 912 C CA . PRO A 1 111 ? -39.739 20.799 -9.247 1.00 50.31 111 PRO A CA 1
ATOM 913 C C . PRO A 1 111 ? -39.519 22.315 -9.148 1.00 50.31 111 PRO A C 1
ATOM 915 O O . PRO A 1 111 ? -39.427 22.847 -8.019 1.00 50.31 111 PRO A O 1
#

pLDDT: mean 80.61, std 18.1, range [37.47, 96.56]